Protein AF-A0A3B8JK02-F1 (afdb_monomer_lite)

Structure (mmCIF, N/CA/C/O backbone):
data_AF-A0A3B8JK02-F1
#
_entry.id   AF-A0A3B8JK02-F1
#
loop_
_atom_site.group_PDB
_atom_site.id
_atom_site.type_symbol
_atom_site.label_atom_id
_atom_site.label_alt_id
_atom_site.label_comp_id
_atom_site.label_asym_id
_atom_site.label_entity_id
_atom_site.label_seq_id
_atom_site.pdbx_PDB_ins_code
_atom_site.Cartn_x
_atom_site.Cartn_y
_atom_site.Cartn_z
_atom_site.occupancy
_atom_site.B_iso_or_equiv
_atom_site.auth_seq_id
_atom_site.auth_comp_id
_atom_site.auth_asym_id
_atom_site.auth_atom_id
_atom_site.pdbx_PDB_model_num
ATOM 1 N N . MET A 1 1 ? 13.916 -12.022 -1.243 1.00 73.69 1 MET A N 1
ATOM 2 C CA . MET A 1 1 ? 12.884 -10.983 -1.012 1.00 73.69 1 MET A CA 1
ATOM 3 C C . MET A 1 1 ? 13.585 -9.693 -0.608 1.00 73.69 1 MET A C 1
ATOM 5 O O . MET A 1 1 ? 14.616 -9.785 0.044 1.00 73.69 1 MET A O 1
ATOM 9 N N . LYS A 1 2 ? 13.091 -8.525 -1.031 1.00 90.88 2 LYS A N 1
ATOM 10 C CA . LYS A 1 2 ? 13.618 -7.205 -0.638 1.00 90.88 2 LYS A CA 1
ATOM 11 C C . LYS A 1 2 ? 12.475 -6.386 -0.033 1.00 90.88 2 LYS A C 1
ATOM 13 O O . LYS A 1 2 ? 11.355 -6.488 -0.529 1.00 90.88 2 LYS A O 1
ATOM 18 N N . ALA A 1 3 ? 12.753 -5.631 1.027 1.00 90.69 3 ALA A N 1
ATOM 19 C CA . ALA A 1 3 ? 11.780 -4.757 1.680 1.00 90.69 3 ALA A CA 1
ATOM 20 C C . ALA A 1 3 ? 11.811 -3.354 1.060 1.00 90.69 3 A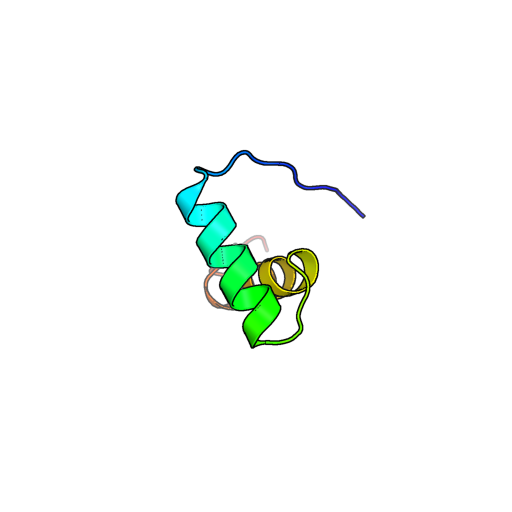LA A C 1
ATOM 22 O O . ALA A 1 3 ? 12.856 -2.905 0.589 1.00 90.69 3 ALA A O 1
ATOM 23 N N . ILE A 1 4 ? 10.665 -2.677 1.069 1.00 90.75 4 ILE A N 1
ATOM 24 C CA . ILE A 1 4 ? 10.533 -1.274 0.678 1.00 90.75 4 ILE A CA 1
ATOM 25 C C . ILE A 1 4 ? 9.912 -0.552 1.870 1.00 90.75 4 ILE A C 1
ATOM 27 O O . ILE A 1 4 ? 8.866 -0.973 2.359 1.00 90.75 4 ILE A O 1
ATOM 31 N N . THR A 1 5 ? 10.554 0.524 2.316 1.00 93.38 5 THR A N 1
ATOM 32 C CA . THR A 1 5 ? 10.065 1.395 3.389 1.00 93.38 5 THR A CA 1
ATOM 33 C C . THR A 1 5 ? 10.067 2.822 2.867 1.00 93.38 5 THR A C 1
ATOM 35 O O . THR A 1 5 ? 11.069 3.272 2.315 1.00 93.38 5 THR A O 1
ATOM 38 N N . PHE A 1 6 ? 8.961 3.536 3.030 1.00 93.19 6 PHE A N 1
ATOM 39 C CA . PHE A 1 6 ? 8.829 4.932 2.627 1.00 93.19 6 PHE A CA 1
ATOM 40 C C . PHE A 1 6 ? 7.889 5.657 3.587 1.00 93.19 6 PHE A C 1
ATOM 42 O O . PHE A 1 6 ? 7.117 5.025 4.308 1.00 93.19 6 PHE A O 1
ATOM 49 N N . ARG A 1 7 ? 8.002 6.986 3.638 1.00 95.56 7 ARG A N 1
ATOM 50 C CA . ARG A 1 7 ? 7.118 7.836 4.439 1.00 95.56 7 ARG A CA 1
ATOM 51 C C . ARG A 1 7 ? 5.957 8.304 3.571 1.00 95.56 7 ARG A C 1
ATOM 53 O O . ARG A 1 7 ? 6.173 8.640 2.411 1.00 95.56 7 ARG A O 1
ATOM 60 N N . LEU A 1 8 ? 4.771 8.347 4.163 1.00 94.69 8 LEU A N 1
ATOM 61 C CA . LEU A 1 8 ? 3.552 8.873 3.561 1.00 94.69 8 LEU A CA 1
ATOM 62 C C . LEU A 1 8 ? 3.004 10.000 4.444 1.00 94.69 8 LEU A C 1
ATOM 64 O O . LEU A 1 8 ? 3.114 9.896 5.671 1.00 94.69 8 LEU A O 1
ATOM 68 N N . PRO A 1 9 ? 2.419 11.058 3.859 1.00 98.19 9 PRO A N 1
ATOM 69 C CA . PRO A 1 9 ? 1.495 11.931 4.568 1.00 98.19 9 PRO A CA 1
ATOM 70 C C . PRO A 1 9 ? 0.376 11.115 5.223 1.00 98.19 9 PRO A C 1
ATOM 72 O O . PRO A 1 9 ? -0.080 10.112 4.675 1.00 98.19 9 PRO A O 1
ATOM 75 N N . GLU A 1 10 ? -0.090 11.573 6.380 1.00 97.62 10 GLU A N 1
ATOM 76 C CA . GLU A 1 10 ? -1.126 10.893 7.167 1.00 97.62 10 GLU A CA 1
ATOM 77 C C . GLU A 1 10 ? -2.400 10.633 6.351 1.00 97.62 10 GLU A C 1
ATOM 79 O O . GLU A 1 10 ? -2.860 9.500 6.280 1.00 97.62 10 GLU A O 1
ATOM 84 N N . GLN A 1 11 ? -2.875 11.636 5.610 1.00 97.81 11 GLN A N 1
ATOM 85 C CA . GLN A 1 11 ? -4.080 11.534 4.774 1.00 97.81 11 GLN A CA 1
ATOM 86 C C . GLN A 1 11 ? -3.973 10.451 3.681 1.00 97.81 11 GLN A C 1
ATOM 88 O O . GLN A 1 11 ? -4.948 9.770 3.357 1.00 97.81 11 GLN A O 1
ATOM 93 N N . GLU A 1 12 ? -2.782 10.262 3.101 1.00 97.12 12 GLU A N 1
ATOM 94 C CA . GLU A 1 12 ? -2.553 9.216 2.095 1.00 97.12 12 GLU A CA 1
ATOM 95 C C . GLU A 1 12 ? -2.554 7.824 2.740 1.00 97.12 12 GLU A C 1
ATOM 97 O O . GLU A 1 12 ? -3.077 6.866 2.162 1.00 97.12 12 GLU A O 1
ATOM 102 N N . LEU A 1 13 ? -2.012 7.712 3.959 1.00 96.44 13 LEU A N 1
ATOM 103 C CA . LEU A 1 13 ? -2.049 6.475 4.735 1.00 96.44 13 LEU A CA 1
ATOM 104 C C . LEU A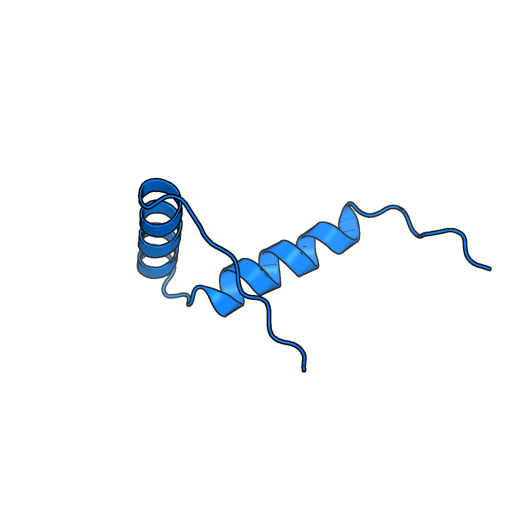 1 13 ? -3.480 6.114 5.152 1.00 96.44 13 LEU A C 1
ATOM 106 O O . LEU A 1 13 ? -3.868 4.956 4.998 1.00 96.44 13 LEU A O 1
ATOM 110 N N . GLU A 1 14 ? -4.265 7.084 5.620 1.00 97.69 14 GLU A N 1
ATOM 111 C CA . GLU A 1 14 ? -5.681 6.904 5.964 1.00 97.69 14 GLU A CA 1
ATOM 112 C C . GLU A 1 14 ? -6.484 6.408 4.758 1.00 97.69 14 GLU A C 1
ATOM 114 O O . GLU A 1 14 ? -7.232 5.437 4.857 1.00 97.69 14 GLU A O 1
ATOM 119 N N . THR A 1 15 ? -6.262 7.010 3.586 1.00 97.38 15 THR A N 1
ATOM 120 C CA . THR A 1 15 ? -6.912 6.585 2.338 1.00 97.38 15 THR A CA 1
ATOM 121 C C . THR A 1 15 ? -6.576 5.129 2.003 1.00 97.38 15 THR A C 1
ATOM 123 O O . THR A 1 15 ? -7.461 4.337 1.667 1.00 97.38 15 THR A O 1
ATOM 126 N N . LEU A 1 16 ? -5.299 4.744 2.120 1.00 95.94 16 LEU A N 1
ATOM 127 C CA . LEU A 1 16 ? -4.868 3.365 1.890 1.00 95.94 16 LEU A CA 1
ATOM 128 C C . LEU A 1 16 ? -5.497 2.395 2.900 1.00 95.94 16 LEU A C 1
ATOM 130 O O . LEU A 1 16 ? -5.894 1.294 2.516 1.00 95.94 16 LEU A O 1
ATOM 134 N N . GLN A 1 17 ? -5.583 2.778 4.174 1.00 96.56 17 GLN A N 1
ATOM 135 C CA . GLN A 1 17 ? -6.191 1.962 5.225 1.00 96.56 17 GLN A CA 1
ATOM 136 C C . GLN A 1 17 ? -7.689 1.756 4.993 1.00 96.56 17 GLN A C 1
ATOM 138 O O . GLN A 1 17 ? -8.136 0.611 5.022 1.00 96.56 17 GLN A O 1
ATOM 143 N N . ALA A 1 18 ? -8.432 2.816 4.670 1.00 97.88 18 ALA A N 1
ATOM 144 C CA . ALA A 1 18 ? -9.860 2.733 4.378 1.00 97.88 18 ALA A CA 1
ATOM 145 C C . ALA A 1 18 ? -10.148 1.803 3.187 1.00 97.88 18 ALA A C 1
ATOM 147 O O . ALA A 1 18 ? -11.031 0.950 3.255 1.00 97.88 18 ALA A O 1
ATOM 148 N N . TYR A 1 19 ? -9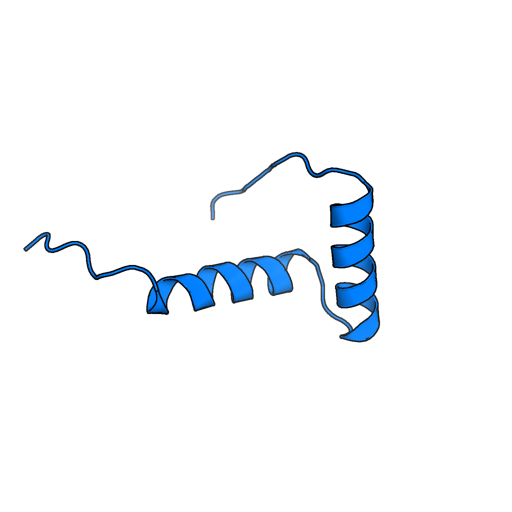.351 1.898 2.116 1.00 97.62 19 TYR A N 1
ATOM 149 C CA . TYR A 1 19 ? -9.468 0.986 0.973 1.00 97.62 19 TYR A CA 1
ATOM 150 C C . TYR A 1 19 ? -9.170 -0.473 1.356 1.00 97.62 19 TYR A C 1
ATOM 152 O O . TYR A 1 19 ? -9.869 -1.393 0.933 1.00 97.62 19 TYR A O 1
ATOM 160 N N . CYS A 1 20 ? -8.134 -0.695 2.169 1.00 97.44 20 CYS A N 1
ATOM 161 C CA . CYS A 1 20 ? -7.783 -2.026 2.664 1.00 97.44 20 CYS A CA 1
ATOM 162 C C . CYS A 1 20 ? -8.920 -2.649 3.487 1.00 97.44 20 CYS A C 1
ATOM 164 O O . CYS A 1 20 ? -9.227 -3.827 3.305 1.00 97.44 20 CYS A O 1
ATOM 166 N N . GLU A 1 21 ? -9.557 -1.863 4.354 1.00 97.25 21 GLU A N 1
ATOM 167 C CA . GLU A 1 21 ? -10.694 -2.298 5.165 1.00 97.25 21 GLU A CA 1
ATOM 168 C C . GLU A 1 21 ? -11.910 -2.638 4.299 1.00 97.25 21 GLU A C 1
ATOM 170 O O . GLU A 1 2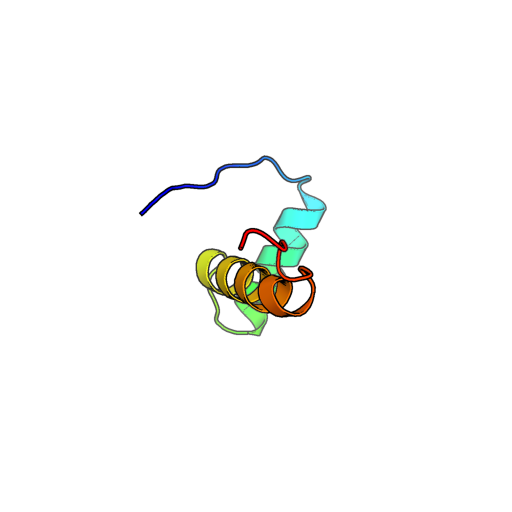1 ? -12.464 -3.728 4.433 1.00 97.25 21 GLU A O 1
ATOM 175 N N . GLN A 1 22 ? -12.270 -1.757 3.360 1.00 97.44 22 GLN A N 1
ATOM 176 C CA . GLN A 1 22 ? -13.409 -1.958 2.462 1.00 97.44 22 GLN A CA 1
ATOM 177 C C . GLN A 1 22 ? -13.288 -3.253 1.645 1.00 97.44 22 GLN A C 1
ATOM 179 O O . GLN A 1 22 ? -14.258 -3.995 1.502 1.00 97.44 22 GLN A O 1
ATOM 184 N N . GLU A 1 23 ? -12.101 -3.531 1.105 1.00 95.38 23 GLU A N 1
ATOM 185 C CA . GLU A 1 23 ? -11.875 -4.676 0.218 1.00 95.38 23 GLU A CA 1
ATOM 186 C C . GLU A 1 23 ? -11.456 -5.953 0.972 1.00 95.38 23 GLU A C 1
ATOM 188 O O . GLU A 1 23 ? -11.285 -7.006 0.355 1.00 95.38 23 GLU A O 1
ATOM 193 N N . GLY A 1 24 ? -11.245 -5.881 2.293 1.00 95.56 24 GLY A N 1
ATOM 194 C CA . GLY A 1 24 ? -10.742 -7.002 3.093 1.00 95.56 24 GLY A CA 1
ATOM 195 C C . GLY A 1 24 ? -9.309 -7.411 2.729 1.00 95.56 24 GLY A C 1
ATOM 196 O O . GLY A 1 24 ? -8.963 -8.594 2.744 1.00 95.56 24 GLY A O 1
ATOM 197 N N . ARG A 1 25 ? -8.465 -6.444 2.353 1.00 95.06 25 ARG A N 1
ATOM 198 C CA . ARG A 1 25 ? -7.097 -6.662 1.855 1.00 95.06 25 ARG A CA 1
ATOM 199 C C . ARG A 1 25 ? -6.066 -6.027 2.775 1.00 95.06 25 ARG A C 1
ATOM 201 O O . ARG A 1 25 ? -6.346 -5.063 3.469 1.00 95.06 25 ARG A O 1
ATOM 208 N N . ASN A 1 26 ? -4.834 -6.532 2.754 1.00 95.88 26 ASN A N 1
ATOM 209 C CA . ASN A 1 26 ? -3.723 -5.878 3.450 1.00 95.88 26 ASN A CA 1
ATOM 210 C C . ASN A 1 26 ? -2.959 -4.919 2.515 1.00 95.88 26 ASN A C 1
ATOM 212 O O . ASN A 1 26 ? -2.923 -5.098 1.294 1.00 95.88 26 ASN A O 1
ATOM 216 N N . GLN A 1 27 ? -2.277 -3.936 3.109 1.00 94.94 27 GLN A N 1
ATOM 217 C CA . GLN A 1 27 ? -1.499 -2.923 2.384 1.00 94.94 27 GLN A CA 1
ATOM 218 C C . GLN A 1 27 ? -0.431 -3.537 1.467 1.00 94.94 27 GLN A C 1
ATOM 220 O O . GLN A 1 27 ? -0.198 -3.050 0.361 1.00 94.94 27 GLN A O 1
ATOM 225 N N . THR A 1 28 ? 0.210 -4.627 1.905 1.00 94.88 28 THR A N 1
ATOM 226 C CA . THR A 1 28 ? 1.258 -5.302 1.125 1.00 94.88 28 THR A CA 1
ATOM 227 C C . THR A 1 28 ? 0.706 -5.835 -0.191 1.00 94.88 28 THR A C 1
ATOM 229 O O . THR A 1 28 ? 1.344 -5.675 -1.231 1.00 94.88 28 THR A O 1
ATOM 232 N N . ASP A 1 29 ? -0.472 -6.451 -0.174 1.00 95.12 29 ASP A N 1
ATOM 233 C CA . ASP A 1 29 ? -1.083 -7.035 -1.361 1.00 95.12 29 ASP A CA 1
ATOM 234 C C . ASP A 1 29 ? -1.609 -5.968 -2.314 1.00 95.12 29 ASP A C 1
ATOM 236 O O . ASP A 1 29 ? -1.421 -6.108 -3.523 1.00 95.12 29 ASP A O 1
ATOM 240 N N . VAL A 1 30 ? -2.182 -4.884 -1.785 1.00 95.81 30 VAL A N 1
ATOM 241 C CA . VAL A 1 30 ? -2.606 -3.724 -2.582 1.00 95.81 30 VAL A CA 1
ATOM 242 C C . VAL A 1 30 ? -1.406 -3.096 -3.299 1.00 95.81 30 VAL A C 1
ATOM 244 O O . VAL A 1 30 ? -1.408 -2.962 -4.524 1.00 95.81 30 VAL A O 1
ATOM 247 N N . LEU A 1 31 ? -0.327 -2.793 -2.569 1.00 94.62 31 LEU A N 1
ATOM 248 C CA . LEU A 1 31 ? 0.886 -2.210 -3.151 1.00 94.62 31 LEU A CA 1
ATOM 249 C C . LEU A 1 31 ? 1.565 -3.169 -4.138 1.00 94.62 31 LEU A C 1
ATOM 251 O O . LEU A 1 31 ? 2.022 -2.754 -5.204 1.00 94.62 31 LEU A O 1
ATOM 255 N N . ARG A 1 32 ? 1.612 -4.470 -3.826 1.00 93.88 32 ARG A N 1
ATOM 256 C CA . ARG A 1 32 ? 2.193 -5.488 -4.711 1.00 93.88 32 ARG A CA 1
ATOM 257 C C . ARG A 1 32 ? 1.401 -5.624 -6.006 1.00 93.88 32 ARG A C 1
ATOM 259 O O . ARG A 1 32 ? 2.006 -5.784 -7.068 1.00 93.88 32 ARG A O 1
ATOM 266 N N . GLU A 1 33 ? 0.075 -5.579 -5.943 1.00 95.00 33 GLU A N 1
ATOM 267 C CA . GLU A 1 33 ? -0.765 -5.576 -7.137 1.00 95.00 33 GLU A CA 1
ATOM 268 C C . GLU A 1 33 ? -0.542 -4.317 -7.969 1.00 95.00 33 GLU A C 1
ATOM 270 O O . GLU A 1 33 ? -0.318 -4.424 -9.178 1.00 95.00 33 GLU A O 1
ATOM 275 N N . TYR A 1 34 ? -0.504 -3.146 -7.330 1.00 93.75 34 TYR A N 1
ATOM 276 C CA . TYR A 1 34 ? -0.211 -1.900 -8.022 1.00 93.75 34 TYR A CA 1
ATOM 277 C C . TYR A 1 34 ? 1.126 -1.983 -8.767 1.00 93.75 34 TYR A C 1
ATOM 279 O O . TYR A 1 34 ? 1.157 -1.778 -9.980 1.00 93.75 34 TYR A O 1
ATOM 287 N N . ILE A 1 35 ? 2.204 -2.417 -8.102 1.00 93.69 35 ILE A N 1
ATOM 288 C CA . ILE A 1 35 ? 3.527 -2.611 -8.721 1.00 93.69 35 ILE A CA 1
ATOM 289 C C . ILE A 1 35 ? 3.464 -3.587 -9.906 1.00 93.69 35 ILE A C 1
ATOM 291 O O . ILE A 1 35 ? 4.072 -3.344 -10.948 1.00 93.69 35 ILE A O 1
ATOM 295 N N . ARG A 1 36 ? 2.713 -4.691 -9.796 1.00 93.56 36 ARG A N 1
ATOM 296 C CA . ARG A 1 36 ? 2.524 -5.630 -10.918 1.00 93.56 36 ARG A CA 1
ATOM 297 C C . ARG A 1 36 ? 1.796 -4.977 -12.086 1.00 93.56 36 ARG A C 1
ATOM 299 O O . ARG A 1 36 ? 2.161 -5.226 -13.232 1.00 93.56 36 ARG A O 1
ATOM 306 N N . SER A 1 37 ? 0.806 -4.129 -11.813 1.00 94.38 37 SER A N 1
ATOM 307 C CA . SER A 1 37 ? 0.092 -3.382 -12.848 1.00 94.38 37 SER A CA 1
ATOM 308 C C . SER A 1 37 ? 1.018 -2.427 -13.609 1.00 94.38 37 SER A C 1
ATOM 310 O O . SER A 1 37 ? 0.850 -2.268 -14.820 1.00 94.38 37 SER A O 1
ATOM 312 N N . LEU A 1 38 ? 2.040 -1.873 -12.938 1.00 93.62 38 LEU A N 1
ATOM 313 C CA . LEU A 1 38 ? 3.026 -0.982 -13.553 1.00 93.62 38 LEU A CA 1
ATOM 314 C C . LEU A 1 38 ? 3.853 -1.683 -14.631 1.00 93.62 38 LEU A C 1
ATOM 316 O O . LEU A 1 38 ? 4.230 -1.027 -15.593 1.00 93.62 38 LEU A O 1
ATOM 320 N N . LYS A 1 39 ? 4.063 -3.007 -14.557 1.00 88.12 39 LYS A N 1
ATOM 321 C CA . LYS A 1 39 ? 4.773 -3.757 -15.613 1.00 88.12 39 LYS A CA 1
ATOM 322 C C . LYS A 1 39 ? 4.159 -3.568 -16.999 1.00 88.12 39 LYS A C 1
ATOM 324 O O . LYS A 1 39 ? 4.885 -3.574 -17.978 1.00 88.12 39 LYS A O 1
ATOM 329 N N . ARG A 1 40 ? 2.838 -3.377 -17.083 1.00 87.00 40 ARG A N 1
ATOM 330 C CA . ARG A 1 40 ? 2.138 -3.119 -18.354 1.00 87.00 40 ARG A CA 1
ATOM 331 C C . ARG A 1 40 ? 2.361 -1.701 -18.889 1.00 87.00 40 ARG A C 1
ATOM 333 O O . ARG A 1 40 ? 2.043 -1.433 -20.039 1.00 87.00 40 ARG A O 1
ATOM 340 N N . LYS A 1 41 ? 2.851 -0.791 -18.045 1.00 88.19 41 LYS A N 1
ATOM 341 C CA . LYS A 1 41 ? 3.090 0.625 -18.357 1.00 88.19 41 LYS A CA 1
ATOM 342 C C . LYS A 1 41 ? 4.569 0.934 -18.592 1.00 88.19 41 LYS A C 1
ATOM 344 O O . LYS A 1 41 ? 4.886 1.957 -19.189 1.00 88.19 41 LYS A O 1
ATOM 349 N N . ILE A 1 42 ? 5.464 0.075 -18.108 1.00 89.12 42 ILE A N 1
A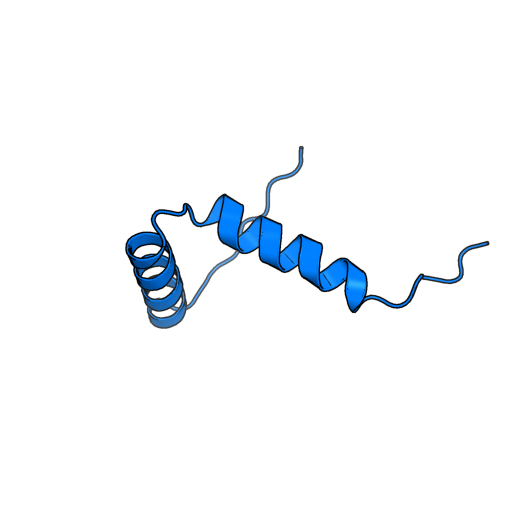TOM 350 C CA . ILE A 1 42 ? 6.897 0.160 -18.378 1.00 89.12 42 ILE A CA 1
ATOM 351 C C . ILE A 1 42 ? 7.106 -0.345 -19.807 1.00 89.12 42 ILE A C 1
ATOM 353 O O . ILE A 1 42 ? 6.730 -1.475 -20.122 1.00 89.12 42 ILE A O 1
ATOM 357 N N . LYS A 1 43 ? 7.666 0.496 -20.684 1.00 81.19 43 LYS A N 1
ATOM 3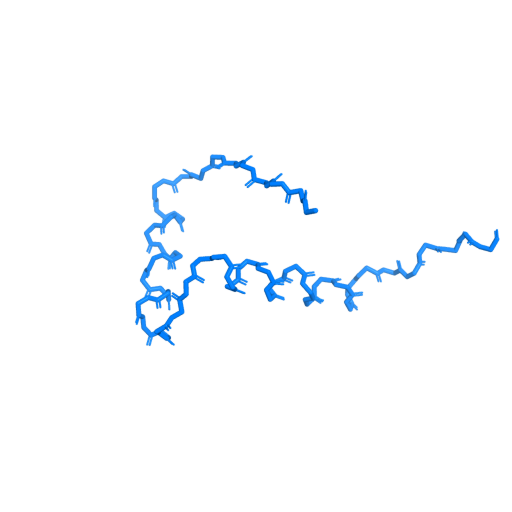58 C CA . LYS A 1 43 ? 8.155 0.020 -21.984 1.00 81.19 43 LYS A CA 1
ATOM 359 C C . LYS A 1 43 ? 9.242 -1.023 -21.710 1.00 81.19 43 LYS A C 1
ATOM 361 O O . LYS A 1 43 ? 10.035 -0.781 -20.799 1.00 81.19 43 LYS A O 1
ATOM 366 N N . PRO A 1 44 ? 9.276 -2.160 -22.426 1.00 73.25 44 PRO A N 1
ATOM 367 C CA . PRO A 1 44 ? 10.423 -3.048 -22.329 1.00 73.25 44 PRO A CA 1
ATOM 368 C C . PRO A 1 44 ? 11.674 -2.206 -22.593 1.00 73.25 44 PRO A C 1
ATOM 370 O O . PRO A 1 44 ? 11.720 -1.443 -23.556 1.00 73.25 44 PRO A O 1
ATOM 373 N N . ASP A 1 45 ? 12.612 -2.252 -21.653 1.00 66.75 45 ASP A N 1
ATOM 374 C CA . ASP A 1 45 ? 13.936 -1.685 -21.859 1.00 66.75 45 ASP A CA 1
ATOM 375 C C . ASP A 1 45 ? 14.543 -2.550 -22.972 1.00 66.75 45 ASP A C 1
ATOM 377 O O . ASP A 1 45 ? 14.702 -3.757 -22.765 1.00 66.75 45 ASP A O 1
ATOM 381 N N . ASP A 1 46 ? 14.777 -1.979 -24.158 1.00 59.56 46 ASP A N 1
ATOM 382 C CA . ASP A 1 46 ? 15.557 -2.617 -25.224 1.00 59.56 46 ASP A CA 1
ATOM 383 C C . ASP A 1 46 ? 16.989 -2.777 -24.696 1.00 59.56 46 ASP A C 1
ATOM 385 O O . ASP A 1 46 ? 17.872 -1.945 -24.904 1.00 59.56 46 ASP A O 1
ATOM 389 N N . LYS A 1 47 ? 17.196 -3.829 -23.912 1.00 55.84 47 LYS A N 1
ATOM 390 C CA . LYS A 1 47 ? 18.502 -4.411 -23.640 1.00 55.84 47 LYS A CA 1
ATOM 391 C C . LYS A 1 47 ? 18.473 -5.836 -24.164 1.00 55.84 47 LYS A C 1
ATOM 393 O O . LYS A 1 47 ? 18.361 -6.783 -23.385 1.00 55.84 47 LYS A O 1
ATOM 398 N N . ASP A 1 48 ? 18.495 -5.920 -25.492 1.00 47.00 48 ASP A N 1
ATOM 399 C CA . ASP A 1 48 ? 19.157 -7.010 -26.213 1.00 47.00 48 ASP A CA 1
ATOM 400 C C . ASP A 1 48 ? 20.673 -6.973 -25.944 1.00 47.00 48 ASP A C 1
ATOM 402 O O . ASP A 1 48 ? 21.236 -5.854 -25.828 1.00 47.00 48 ASP A O 1
#

pLDDT: mean 90.34, std 11.47, range [47.0, 98.19]

Sequence (48 aa):
MKAITFRLPEQELETLQAYCEQEGRNQTDVLREYIRSLKRKIKPDDKD

Radius of gyration: 14.05 Å; chains: 1; bounding box: 33×23×33 Å

Secondary structure (DSSP, 8-state):
---------HHHHHHHHHHHHHHT--HHHHHHHHHHHHTTTSPP----

Foldseek 3Di:
DDDDDDDDDPVVVVVLVVVCVVVVHDSVVVVVVVVVVCVVVDDPDPPD